Protein AF-A0A117SM78-F1 (afdb_monomer)

Radius of gyration: 16.14 Å; Cα contacts (8 Å, |Δi|>4): 214; chains: 1; bounding box: 39×32×44 Å

Secondary structure (DSSP, 8-state):
---HHHHHHHHHHH--HHHHHHHHHHHT----HHHHHHHHHHHHHHHHHTT--TTT----SHHHHHHHHHTT-BSBGGGHHHHH---HHHHHHHHHHHHHHHGGGPEEETTEEEEEEEETTEEEEEEEE-TTTTTS--SSGGGSHHHHHHHHHHHHHHH--

Foldseek 3Di:
DDFLLVLLVCCVVPVDLVSLVVSCVQQVFDDDSQLSVLLVVLLVLLCVVVVHDSNRDGDRYLLVSLVSNLVQFFQELQSSCVRRVRDLVSSLSNQRSSCRSCVVVWDDDPQKTWDWDDDPLGITTSHIDHPCPVVVPDSHPCVDPVNVVVVVVVSVVVVVD

Sequence (161 aa):
MATAKAALALYYASGDVYALRSLKKMWDIEVRDEALLAYLVVLGSALKKLGLDVTAAYICKPTSAAMYINEFIRGSYKSLHHVLGVPEEVLKESYETHVKILEGFMARYNRISVLLRMRGRAVDILAVRCPNYGVCGHPFPEECPEVKKLIEEVANASAES

Structure (mmCIF, N/CA/C/O backbone):
data_AF-A0A117SM78-F1
#
_entry.id   AF-A0A117SM78-F1
#
loop_
_atom_site.group_PDB
_atom_site.id
_atom_site.type_symbol
_atom_site.label_atom_id
_atom_site.label_alt_id
_atom_site.label_comp_id
_atom_site.label_asym_id
_atom_site.label_entity_id
_atom_site.label_seq_id
_atom_site.pdbx_PDB_ins_code
_atom_site.Cartn_x
_atom_site.Cartn_y
_atom_site.Cartn_z
_atom_site.occupancy
_atom_site.B_iso_or_equiv
_atom_site.auth_seq_id
_atom_site.auth_comp_id
_atom_site.auth_asym_id
_atom_site.auth_atom_id
_atom_site.pdbx_PDB_model_num
ATOM 1 N N . MET A 1 1 ? -3.721 -14.251 20.651 1.00 40.94 1 MET A N 1
ATOM 2 C CA . MET A 1 1 ? -3.383 -13.567 19.385 1.00 40.94 1 MET A CA 1
ATOM 3 C C . MET A 1 1 ? -4.368 -12.414 19.223 1.00 40.94 1 MET A C 1
ATOM 5 O O . MET A 1 1 ? -5.543 -12.679 19.016 1.00 40.94 1 MET A O 1
ATOM 9 N N . ALA A 1 2 ? -3.952 -11.164 19.448 1.00 46.81 2 ALA A N 1
ATOM 10 C CA . ALA A 1 2 ? -4.832 -10.015 19.229 1.00 46.81 2 ALA A CA 1
ATOM 11 C C . ALA A 1 2 ? -4.974 -9.820 17.712 1.00 46.81 2 ALA A C 1
ATOM 13 O O . ALA A 1 2 ? -3.982 -9.643 17.010 1.00 46.81 2 ALA A O 1
ATOM 14 N N . THR A 1 3 ? -6.181 -9.982 17.177 1.00 58.44 3 THR A N 1
ATOM 15 C CA . THR A 1 3 ? -6.422 -9.838 15.739 1.00 58.44 3 THR A CA 1
ATOM 16 C C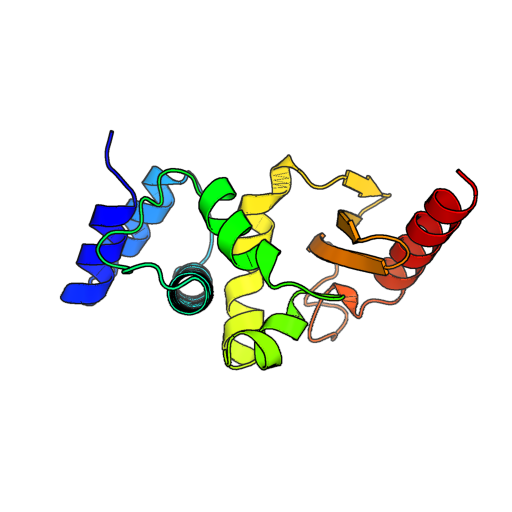 . THR A 1 3 ? -6.507 -8.356 15.398 1.00 58.44 3 THR A C 1
ATOM 18 O O . THR A 1 3 ? -7.314 -7.653 16.007 1.00 58.44 3 THR A O 1
ATOM 21 N N . ALA A 1 4 ? -5.766 -7.887 14.390 1.00 64.44 4 ALA A N 1
ATOM 22 C CA . ALA A 1 4 ? -5.885 -6.515 13.881 1.00 64.44 4 ALA A CA 1
ATOM 23 C C . ALA A 1 4 ? -7.331 -6.132 13.516 1.00 64.44 4 ALA A C 1
ATOM 25 O O . ALA A 1 4 ? -7.719 -4.980 13.672 1.00 64.44 4 ALA A O 1
ATOM 26 N N . LYS A 1 5 ? -8.164 -7.124 13.179 1.00 68.75 5 LYS A N 1
ATOM 27 C CA . LYS A 1 5 ? -9.623 -7.015 13.070 1.00 68.75 5 LYS A CA 1
ATOM 28 C C . LYS A 1 5 ? -10.292 -6.265 14.235 1.00 68.75 5 LYS A C 1
ATOM 30 O O . LYS A 1 5 ? -11.160 -5.442 13.987 1.00 68.75 5 LYS A O 1
ATOM 35 N N . ALA A 1 6 ? -9.889 -6.511 15.484 1.00 63.03 6 ALA A N 1
ATOM 36 C CA . ALA A 1 6 ? -10.493 -5.873 16.656 1.00 63.03 6 ALA A CA 1
ATOM 37 C C . ALA A 1 6 ? -10.118 -4.388 16.762 1.00 63.03 6 ALA A C 1
ATOM 39 O O . ALA A 1 6 ? -10.980 -3.561 17.035 1.00 63.03 6 ALA A O 1
ATOM 40 N N . ALA A 1 7 ? -8.858 -4.036 16.485 1.00 67.88 7 ALA A N 1
ATOM 41 C CA . ALA A 1 7 ? -8.439 -2.636 16.436 1.00 67.88 7 ALA A CA 1
ATOM 42 C C . ALA A 1 7 ? -9.087 -1.891 15.260 1.00 67.88 7 ALA A C 1
ATOM 44 O O . ALA A 1 7 ? -9.517 -0.756 15.418 1.00 67.88 7 ALA A O 1
ATOM 45 N N . LEU A 1 8 ? -9.228 -2.539 14.101 1.00 70.56 8 LEU A N 1
ATOM 46 C CA . LEU A 1 8 ? -9.928 -1.963 12.951 1.00 70.56 8 LEU A CA 1
ATOM 47 C C . LEU A 1 8 ? -11.416 -1.751 13.227 1.00 70.56 8 LEU A C 1
ATOM 49 O O . LEU A 1 8 ? -11.944 -0.687 12.919 1.00 70.56 8 LEU A O 1
ATOM 53 N N . ALA A 1 9 ? -12.078 -2.734 13.839 1.00 68.56 9 ALA A N 1
ATOM 54 C CA . ALA A 1 9 ? -13.477 -2.626 14.233 1.00 68.56 9 ALA A CA 1
ATOM 55 C C . ALA A 1 9 ? -13.686 -1.540 15.297 1.00 68.56 9 ALA A C 1
ATOM 57 O O . ALA A 1 9 ? -14.639 -0.775 15.191 1.00 68.56 9 ALA A O 1
ATOM 58 N N . LEU A 1 10 ? -12.783 -1.433 16.280 1.00 66.44 10 LEU A N 1
ATOM 59 C CA . LEU A 1 10 ? -12.817 -0.368 17.281 1.00 66.44 10 LEU A CA 1
ATOM 60 C C . LEU A 1 10 ? -12.656 1.001 16.619 1.00 66.44 10 LEU A C 1
ATOM 62 O O . LEU A 1 10 ? -13.512 1.854 16.806 1.00 66.44 10 LEU A O 1
ATOM 66 N N . TYR A 1 11 ? -11.631 1.186 15.782 1.00 76.25 11 TYR A N 1
ATOM 67 C CA . TYR A 1 11 ? -11.441 2.437 15.048 1.00 76.25 11 TYR A CA 1
ATOM 68 C C . TYR A 1 11 ? -12.676 2.801 14.212 1.00 76.25 11 TYR A C 1
ATOM 70 O O . TYR A 1 11 ? -13.140 3.935 14.256 1.00 76.25 11 TYR A O 1
ATOM 78 N N . TYR A 1 12 ? -13.243 1.832 13.490 1.00 70.25 12 TYR A N 1
ATOM 79 C CA . TYR A 1 12 ? -14.435 2.043 12.673 1.00 70.25 12 TYR A CA 1
ATOM 80 C C . TYR A 1 12 ? -15.663 2.443 13.504 1.00 70.25 12 TYR A C 1
ATOM 82 O O . TYR A 1 12 ? -16.416 3.324 13.098 1.00 70.25 12 TYR A O 1
ATOM 90 N N . ALA A 1 13 ? -15.870 1.808 14.660 1.00 69.75 13 ALA A N 1
ATOM 91 C CA . ALA A 1 13 ? -17.049 2.029 15.491 1.00 69.75 13 ALA A CA 1
ATOM 92 C C . ALA A 1 13 ? -16.961 3.294 16.361 1.00 69.75 13 ALA A C 1
ATOM 94 O O . ALA A 1 13 ? -17.983 3.933 16.598 1.00 69.75 13 ALA A O 1
ATOM 95 N N . SER A 1 14 ? -15.772 3.643 16.864 1.00 74.19 14 SER A N 1
ATOM 96 C CA . SER A 1 14 ? -15.594 4.723 17.845 1.00 74.19 14 SER A CA 1
ATOM 97 C C . SER A 1 14 ? -14.744 5.897 17.359 1.00 74.19 14 SER A C 1
ATOM 99 O O . SER A 1 14 ? -14.684 6.915 18.045 1.00 74.19 14 SER A O 1
ATOM 101 N N . GLY A 1 15 ? -14.063 5.777 16.215 1.00 72.81 15 GLY A N 1
ATOM 102 C CA . GLY A 1 15 ? -13.076 6.760 15.758 1.00 72.81 15 GLY A CA 1
ATOM 103 C C . GLY A 1 15 ? -11.836 6.850 16.655 1.00 72.81 15 GLY A C 1
ATOM 104 O O . GLY A 1 15 ? -11.071 7.807 16.552 1.00 72.81 15 GLY A O 1
ATOM 105 N N . ASP A 1 16 ? -11.634 5.886 17.559 1.00 78.50 16 ASP A N 1
ATOM 106 C CA . ASP A 1 16 ? -10.600 5.965 18.586 1.00 78.50 16 ASP A CA 1
ATOM 107 C C . ASP A 1 16 ? -9.190 5.789 17.999 1.00 78.50 16 ASP A C 1
ATOM 109 O O . ASP A 1 16 ? -8.785 4.705 17.573 1.00 78.50 16 ASP A O 1
ATOM 113 N N . VAL A 1 17 ? -8.402 6.863 18.035 1.00 76.12 17 VAL A N 1
ATOM 114 C CA . VAL A 1 17 ? -7.010 6.897 17.565 1.00 76.12 17 VAL A CA 1
ATOM 115 C C . VAL A 1 17 ? -6.107 5.929 18.349 1.00 76.12 17 VAL A C 1
ATOM 117 O O . VAL A 1 17 ? -5.126 5.421 17.800 1.00 76.12 17 VAL A O 1
ATOM 120 N N . TYR A 1 18 ? -6.435 5.570 19.598 1.00 80.38 18 TYR A N 1
ATOM 121 C CA . TYR A 1 18 ? -5.696 4.531 20.333 1.00 80.38 18 TYR A CA 1
ATOM 122 C C . TYR A 1 18 ? -5.778 3.158 19.655 1.00 80.38 18 TYR A C 1
ATOM 124 O O . TYR A 1 18 ? -4.860 2.336 19.795 1.00 80.38 18 TYR A O 1
ATOM 132 N N . ALA A 1 19 ? -6.824 2.913 18.864 1.00 82.00 19 ALA A N 1
ATOM 133 C CA . ALA A 1 19 ? -6.936 1.707 18.063 1.00 82.00 19 ALA A CA 1
ATOM 134 C C . ALA A 1 19 ? -5.876 1.663 16.945 1.00 82.00 19 ALA A C 1
ATOM 136 O O . ALA A 1 19 ? -5.290 0.605 16.712 1.00 82.00 19 ALA A O 1
ATOM 137 N N . LEU A 1 20 ? -5.533 2.806 16.330 1.00 85.94 20 LEU A N 1
ATOM 138 C CA . LEU A 1 20 ? -4.443 2.896 15.345 1.00 85.94 20 LEU A CA 1
ATOM 139 C C . LEU A 1 20 ? -3.088 2.572 15.982 1.00 85.94 20 LEU A C 1
ATOM 141 O O . LEU A 1 20 ? -2.313 1.794 15.428 1.00 85.94 20 LEU A O 1
ATOM 145 N N . ARG A 1 21 ? -2.821 3.084 17.188 1.00 87.12 21 ARG A N 1
ATOM 146 C CA . ARG A 1 21 ? -1.586 2.769 17.934 1.00 87.12 21 ARG A CA 1
ATOM 147 C C . ARG A 1 21 ? -1.481 1.284 18.272 1.00 87.12 21 ARG A C 1
ATOM 149 O O . ARG A 1 21 ? -0.421 0.678 18.121 1.00 87.12 21 ARG A O 1
ATOM 156 N N . SER A 1 22 ? -2.592 0.686 18.695 1.00 86.12 22 SER A N 1
ATOM 157 C CA . SER A 1 22 ? -2.666 -0.753 18.965 1.00 86.12 22 SER A CA 1
ATOM 158 C C . SER A 1 22 ? -2.410 -1.569 17.700 1.00 86.12 22 SER A C 1
ATOM 160 O O . SER A 1 22 ? -1.690 -2.565 17.743 1.00 86.12 22 SER A O 1
ATOM 162 N N . LEU A 1 23 ? -2.949 -1.125 16.562 1.00 87.06 23 LEU A N 1
ATOM 163 C CA . LEU A 1 23 ? -2.717 -1.752 15.267 1.00 87.06 23 LEU A CA 1
ATOM 164 C C . LEU A 1 23 ? -1.244 -1.692 14.848 1.00 87.06 23 LEU A C 1
ATOM 166 O O . LEU A 1 23 ? -0.694 -2.728 14.482 1.00 87.06 23 LEU A O 1
ATOM 170 N N . LYS A 1 24 ? -0.589 -0.531 14.984 1.00 90.12 24 LYS A N 1
ATOM 171 C CA . LYS A 1 24 ? 0.857 -0.375 14.735 1.00 90.12 24 LYS A CA 1
ATOM 172 C C . LYS A 1 24 ? 1.682 -1.355 15.552 1.00 90.12 24 LYS A C 1
ATOM 174 O O . LYS A 1 24 ? 2.523 -2.048 14.995 1.00 90.12 24 LYS A O 1
ATOM 179 N N . LYS A 1 25 ? 1.383 -1.476 16.849 1.00 89.19 25 LYS A N 1
ATOM 180 C CA . LYS A 1 25 ? 2.057 -2.425 17.745 1.00 89.19 25 LYS A CA 1
ATOM 181 C C . LYS A 1 25 ? 1.816 -3.884 17.347 1.00 89.19 25 LYS A C 1
ATOM 183 O O . LYS A 1 25 ? 2.729 -4.693 17.433 1.00 89.19 25 LYS A O 1
ATOM 188 N N . MET A 1 26 ? 0.599 -4.240 16.929 1.00 86.62 26 MET A N 1
ATOM 189 C CA . MET A 1 26 ? 0.280 -5.608 16.494 1.00 86.62 26 MET A CA 1
ATOM 190 C C . MET A 1 26 ? 0.934 -5.978 15.161 1.00 86.62 26 MET A C 1
ATOM 192 O O . MET A 1 26 ? 1.279 -7.139 14.956 1.00 86.62 26 MET A O 1
ATOM 196 N N . TRP A 1 27 ? 1.051 -5.018 14.246 1.00 89.75 27 TRP A N 1
ATOM 197 C CA . TRP A 1 27 ? 1.689 -5.209 12.943 1.00 89.75 27 TRP A CA 1
ATOM 198 C C . TRP A 1 27 ? 3.191 -4.937 12.947 1.00 89.75 27 TRP A C 1
ATOM 200 O O . TRP A 1 27 ? 3.827 -5.232 11.941 1.00 89.75 27 TRP A O 1
ATOM 210 N N . ASP A 1 28 ? 3.731 -4.427 14.054 1.00 90.88 28 ASP A N 1
ATOM 211 C CA . ASP A 1 28 ? 5.132 -4.031 14.206 1.00 90.88 28 ASP A CA 1
ATOM 212 C C . ASP A 1 28 ? 5.586 -3.056 13.104 1.00 90.88 28 ASP A C 1
ATOM 214 O O . ASP A 1 28 ? 6.575 -3.263 12.403 1.00 90.88 28 ASP A O 1
ATOM 218 N N . ILE A 1 29 ? 4.792 -1.998 12.895 1.00 91.25 29 ILE A N 1
ATOM 219 C CA . ILE A 1 29 ? 5.066 -0.964 11.890 1.00 91.25 29 ILE A CA 1
ATOM 220 C C . ILE A 1 29 ? 5.178 0.425 12.519 1.00 91.25 29 ILE A C 1
ATOM 222 O O . ILE A 1 29 ? 4.331 0.851 13.306 1.00 91.25 29 ILE A O 1
ATOM 226 N N . GLU A 1 30 ? 6.201 1.166 12.100 1.00 93.50 30 GLU A N 1
ATOM 227 C CA . GLU A 1 30 ? 6.416 2.567 12.462 1.00 93.50 30 GLU A CA 1
ATOM 228 C C . GLU A 1 30 ? 6.125 3.460 11.252 1.00 93.50 30 GLU A C 1
ATOM 230 O O . GLU A 1 30 ? 6.907 3.518 10.306 1.00 93.50 30 GLU A O 1
ATOM 235 N N . VAL A 1 31 ? 4.964 4.116 11.278 1.00 93.62 31 VAL A N 1
ATOM 236 C CA . VAL A 1 31 ? 4.462 5.051 10.253 1.00 93.62 31 VAL A CA 1
ATOM 237 C C . VAL A 1 31 ? 3.650 6.152 10.931 1.00 93.62 31 VAL A C 1
ATOM 239 O O . VAL A 1 31 ? 3.296 6.013 12.107 1.00 93.62 31 VAL A O 1
ATOM 242 N N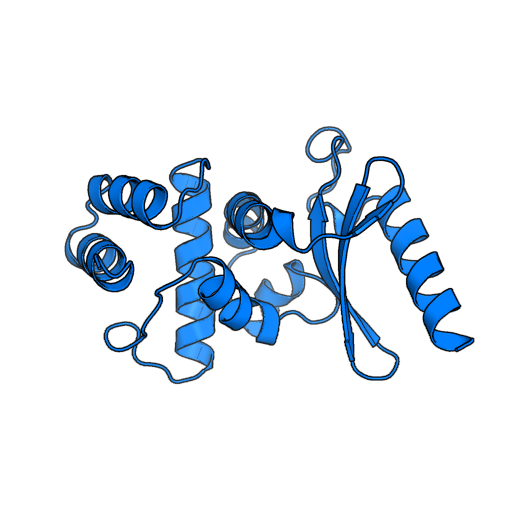 . ARG A 1 32 ? 3.310 7.232 10.222 1.00 93.94 32 ARG A N 1
ATOM 243 C CA . ARG A 1 32 ? 2.404 8.284 10.738 1.00 93.94 32 ARG A CA 1
ATOM 244 C C . ARG A 1 32 ? 0.961 7.779 10.906 1.00 93.94 32 ARG A C 1
ATOM 246 O O . ARG A 1 32 ? 0.573 6.775 10.311 1.00 93.94 32 ARG A O 1
ATOM 253 N N . ASP A 1 33 ? 0.179 8.382 11.807 1.00 91.00 33 ASP A N 1
ATOM 254 C CA . ASP A 1 33 ? -1.220 7.961 12.052 1.00 91.00 33 ASP A CA 1
ATOM 255 C C . ASP A 1 33 ? -2.086 8.210 10.806 1.00 91.00 33 ASP A C 1
ATOM 257 O O . ASP A 1 33 ? -2.870 7.345 10.420 1.00 91.00 33 ASP A O 1
ATOM 261 N N . GLU A 1 34 ? -1.864 9.333 10.126 1.00 92.19 34 GLU A N 1
ATOM 262 C CA . GLU A 1 34 ? -2.541 9.732 8.890 1.00 92.19 34 GLU A CA 1
ATOM 263 C C . GLU A 1 34 ? -2.247 8.752 7.747 1.00 92.19 34 GLU A C 1
ATOM 265 O O . GLU A 1 34 ? -3.168 8.288 7.073 1.00 92.19 34 GLU A O 1
ATOM 270 N N . ALA A 1 35 ? -0.980 8.358 7.589 1.00 93.88 35 ALA A N 1
ATOM 271 C CA . ALA A 1 35 ? -0.556 7.379 6.593 1.00 93.88 35 ALA A CA 1
ATOM 272 C C . ALA A 1 35 ? -1.182 5.999 6.834 1.00 93.88 35 ALA A C 1
ATOM 274 O O . ALA A 1 35 ? -1.584 5.313 5.887 1.00 93.88 35 ALA A O 1
ATOM 275 N N . LEU A 1 36 ? -1.267 5.566 8.097 1.00 93.31 36 LEU A N 1
ATOM 276 C CA . LEU A 1 36 ? -1.929 4.309 8.442 1.00 93.31 36 LEU A CA 1
ATOM 277 C C . LEU A 1 36 ? -3.429 4.403 8.170 1.00 93.31 36 LEU A C 1
ATOM 279 O O . LEU A 1 36 ? -3.992 3.501 7.558 1.00 93.31 36 LEU A O 1
ATOM 283 N N . LEU A 1 37 ? -4.072 5.497 8.572 1.00 91.44 37 LEU A N 1
ATOM 284 C CA . LEU A 1 37 ? -5.490 5.714 8.325 1.00 91.44 37 LEU A CA 1
ATOM 285 C C . LEU A 1 37 ? -5.817 5.683 6.827 1.00 91.44 37 LEU A C 1
ATOM 287 O O . LEU A 1 37 ? -6.709 4.948 6.404 1.00 91.44 37 LEU A O 1
ATOM 291 N N . ALA A 1 38 ? -5.063 6.420 6.012 1.00 93.88 38 ALA A N 1
ATOM 292 C CA . ALA A 1 38 ? -5.230 6.428 4.565 1.00 93.88 38 ALA A CA 1
ATOM 293 C C . ALA A 1 38 ? -5.067 5.020 3.968 1.00 93.88 38 ALA A C 1
ATOM 295 O O . ALA A 1 38 ? -5.873 4.593 3.142 1.00 93.88 38 ALA A O 1
ATOM 296 N N . TYR A 1 39 ? -4.084 4.250 4.441 1.00 94.88 39 TYR A N 1
ATOM 297 C CA . TYR A 1 39 ? -3.912 2.850 4.049 1.00 94.88 39 TYR A CA 1
ATOM 298 C C . TYR A 1 39 ? -5.113 1.972 4.404 1.00 94.88 39 TYR A C 1
ATOM 300 O O . TYR A 1 39 ? -5.540 1.153 3.590 1.00 94.88 39 TYR A O 1
ATOM 308 N N . LEU A 1 40 ? -5.716 2.166 5.577 1.00 91.19 40 LEU A N 1
ATOM 309 C CA . LEU A 1 40 ? -6.918 1.432 5.970 1.00 91.19 40 LEU A CA 1
ATOM 310 C C . LEU A 1 40 ? -8.133 1.774 5.102 1.00 91.19 40 LEU A C 1
ATOM 312 O O . LEU A 1 40 ? -8.936 0.885 4.821 1.00 91.19 40 LEU A O 1
ATOM 316 N N . VAL A 1 41 ? -8.247 3.014 4.617 1.00 90.56 41 VAL A N 1
ATOM 317 C CA . VAL A 1 41 ? -9.278 3.405 3.639 1.00 90.56 41 VAL A CA 1
ATOM 318 C C . VAL A 1 41 ? -9.084 2.664 2.312 1.00 90.56 41 VAL A C 1
ATOM 320 O O . VAL A 1 41 ? -10.049 2.130 1.752 1.00 90.56 41 VAL A O 1
ATOM 323 N N . VAL A 1 42 ? -7.843 2.568 1.824 1.00 94.19 42 VAL A N 1
ATOM 324 C CA . VAL A 1 42 ? -7.515 1.803 0.606 1.00 94.19 42 VAL A CA 1
ATOM 325 C C . VAL A 1 42 ? -7.827 0.320 0.798 1.00 94.19 42 VAL A C 1
ATOM 327 O O . VAL A 1 42 ? -8.504 -0.283 -0.036 1.00 94.19 42 VAL A O 1
ATOM 330 N N . LEU A 1 43 ? -7.402 -0.257 1.925 1.00 92.12 43 LEU A N 1
ATOM 331 C CA . LEU A 1 43 ? -7.668 -1.649 2.279 1.00 92.12 43 LEU A CA 1
ATOM 332 C C . LEU A 1 43 ? -9.170 -1.939 2.355 1.00 92.12 43 LEU A C 1
ATOM 334 O O . LEU A 1 43 ? -9.636 -2.910 1.766 1.00 92.12 43 LEU A O 1
ATOM 338 N N . GLY A 1 44 ? -9.941 -1.087 3.033 1.00 87.44 44 GLY A N 1
ATOM 339 C CA . GLY A 1 44 ? -11.395 -1.216 3.120 1.00 87.44 44 GLY A CA 1
ATOM 340 C C . GLY A 1 44 ? -12.068 -1.161 1.747 1.00 87.44 44 GLY A C 1
ATOM 341 O O . GLY A 1 44 ? -12.963 -1.957 1.464 1.00 87.44 44 GLY A O 1
ATOM 342 N N . SER A 1 45 ? -11.588 -0.285 0.861 1.00 90.25 45 SER A N 1
ATOM 343 C CA . SER A 1 45 ? -12.082 -0.181 -0.519 1.00 90.25 45 SER A CA 1
ATOM 344 C C . SER A 1 45 ? -11.777 -1.443 -1.332 1.00 90.25 45 SER A C 1
ATOM 346 O O . SER A 1 45 ? -12.650 -1.942 -2.044 1.00 90.25 45 SER A O 1
ATOM 348 N N . ALA A 1 46 ? -10.577 -2.010 -1.177 1.00 92.12 46 ALA A N 1
ATOM 349 C CA . ALA A 1 46 ? -10.191 -3.272 -1.802 1.00 92.12 46 ALA A CA 1
ATOM 350 C C . ALA A 1 46 ? -11.039 -4.452 -1.293 1.00 92.12 46 ALA A C 1
ATOM 352 O O . ALA A 1 46 ? -11.579 -5.216 -2.091 1.00 92.12 46 ALA A O 1
ATOM 353 N N . LEU A 1 47 ? -11.232 -4.570 0.026 1.00 88.19 47 LEU A N 1
ATOM 354 C CA . LEU A 1 47 ? -12.075 -5.609 0.630 1.00 88.19 47 LEU A CA 1
ATOM 355 C C . LEU A 1 47 ? -13.527 -5.520 0.149 1.00 88.19 47 LEU A C 1
ATOM 357 O O . LEU A 1 47 ? -14.105 -6.529 -0.254 1.00 88.19 47 LEU A O 1
ATOM 361 N N . LYS A 1 48 ? -14.092 -4.306 0.115 1.00 87.31 48 LYS A N 1
ATOM 362 C CA . LYS A 1 48 ? -15.434 -4.060 -0.426 1.00 87.31 48 LYS A CA 1
ATOM 363 C C . LYS A 1 48 ? -15.529 -4.492 -1.889 1.00 87.31 48 LYS A C 1
ATOM 365 O O . LYS A 1 48 ? -16.512 -5.117 -2.278 1.00 87.31 48 LYS A O 1
ATOM 370 N N . LYS A 1 49 ? -14.511 -4.187 -2.702 1.00 90.94 49 LYS A N 1
ATOM 371 C CA . LYS A 1 49 ? -14.457 -4.579 -4.119 1.00 90.94 49 LYS A CA 1
ATOM 372 C C . LYS A 1 49 ? -14.406 -6.101 -4.306 1.00 90.94 49 LYS A C 1
ATOM 374 O O . LYS A 1 49 ? -14.965 -6.595 -5.279 1.00 90.94 49 LYS A O 1
ATOM 379 N N . LEU A 1 50 ? -13.797 -6.831 -3.369 1.00 89.56 50 LEU A N 1
ATOM 380 C CA . LEU A 1 50 ? -13.780 -8.301 -3.329 1.00 89.56 50 LEU A CA 1
ATOM 381 C C . LEU A 1 50 ? -15.094 -8.922 -2.822 1.00 89.56 50 LEU A C 1
ATOM 383 O O . LEU A 1 50 ? -15.206 -10.144 -2.783 1.00 89.56 50 LEU A O 1
ATOM 387 N N . GLY A 1 51 ? -16.079 -8.113 -2.418 1.00 86.94 51 GLY A N 1
ATOM 388 C CA . GLY A 1 51 ? -17.333 -8.601 -1.840 1.00 86.94 51 GLY A CA 1
ATOM 389 C C . GLY A 1 51 ? -17.187 -9.138 -0.413 1.00 86.94 51 GLY A C 1
ATOM 390 O O . GLY A 1 51 ? -18.061 -9.862 0.057 1.00 86.94 51 GLY A O 1
ATOM 391 N N . LEU A 1 52 ? -16.093 -8.804 0.279 1.00 81.50 52 LEU A N 1
ATOM 392 C CA . LEU A 1 52 ? -15.879 -9.206 1.665 1.00 81.50 52 LEU A CA 1
ATOM 393 C C . LEU A 1 52 ? -16.604 -8.248 2.609 1.00 81.50 52 LEU A C 1
ATOM 395 O O . LEU A 1 5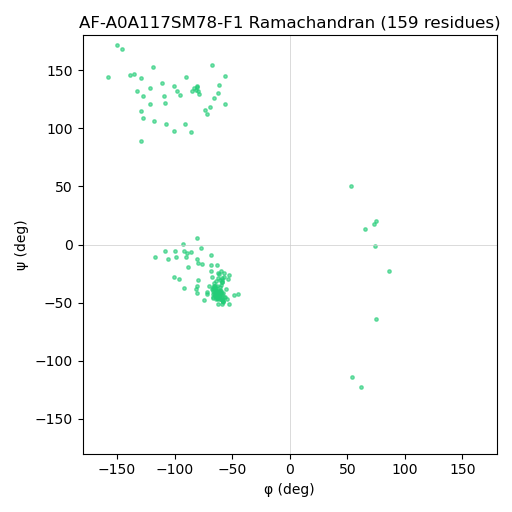2 ? -16.496 -7.027 2.489 1.00 81.50 52 LEU A O 1
ATOM 399 N N . ASP A 1 53 ? -17.291 -8.810 3.600 1.00 72.81 53 ASP A N 1
ATOM 400 C CA . ASP A 1 53 ? -17.772 -8.035 4.737 1.00 72.81 53 ASP A CA 1
ATOM 401 C C . ASP A 1 53 ? -16.564 -7.594 5.578 1.00 72.81 53 ASP A C 1
ATOM 403 O O . ASP A 1 53 ? -15.811 -8.418 6.101 1.00 72.81 53 ASP A O 1
ATOM 407 N N . VAL A 1 54 ? -16.365 -6.281 5.702 1.00 63.72 54 VAL A N 1
ATOM 408 C CA . VAL A 1 54 ? -15.254 -5.675 6.455 1.00 63.72 54 VAL A CA 1
ATOM 409 C C . VAL A 1 54 ? -15.300 -6.076 7.933 1.00 63.72 54 VAL A C 1
ATOM 411 O O . VAL A 1 54 ? -14.255 -6.246 8.560 1.00 63.72 54 VAL A O 1
ATOM 414 N N . THR A 1 55 ? -16.495 -6.317 8.478 1.00 64.44 55 THR A N 1
ATOM 415 C CA . THR A 1 55 ? -16.678 -6.817 9.847 1.00 64.44 55 THR A CA 1
ATOM 416 C C . THR A 1 55 ? -16.374 -8.312 9.968 1.00 64.44 55 THR A C 1
ATOM 418 O O . THR A 1 55 ? -16.100 -8.805 11.064 1.00 64.44 55 THR A O 1
ATOM 421 N N . ALA A 1 56 ? -16.336 -9.046 8.852 1.00 61.75 56 ALA A N 1
ATOM 422 C CA . ALA A 1 56 ? -15.961 -10.455 8.790 1.00 61.75 56 ALA A CA 1
ATOM 423 C C . ALA A 1 56 ? -14.479 -10.664 8.426 1.00 61.75 56 ALA A C 1
ATOM 425 O O . ALA A 1 56 ? -13.877 -11.628 8.908 1.00 61.75 56 ALA A O 1
ATOM 426 N N . ALA A 1 57 ? -13.875 -9.748 7.661 1.00 59.59 57 ALA A N 1
ATOM 427 C CA . ALA A 1 57 ? -12.535 -9.872 7.096 1.00 59.59 57 ALA A CA 1
ATOM 428 C C . ALA A 1 57 ? -11.455 -10.130 8.164 1.00 59.59 57 ALA A C 1
ATOM 430 O O . ALA A 1 57 ? -11.238 -9.346 9.092 1.00 59.59 57 ALA A O 1
ATOM 431 N N . TYR A 1 58 ? -10.748 -11.255 8.025 1.00 61.53 58 TYR A N 1
ATOM 432 C CA . TYR A 1 58 ? -9.617 -11.609 8.879 1.00 61.53 58 TYR A CA 1
ATOM 433 C C . TYR A 1 58 ? -8.337 -10.981 8.327 1.00 61.53 58 TYR A C 1
ATOM 435 O O . TYR A 1 58 ? -7.685 -11.527 7.438 1.00 61.53 58 TYR A O 1
ATOM 443 N N . ILE A 1 59 ? -7.955 -9.831 8.878 1.00 68.19 59 ILE A N 1
ATOM 444 C CA . ILE A 1 59 ? -6.645 -9.236 8.617 1.00 68.19 59 ILE A CA 1
ATOM 445 C C . ILE A 1 59 ? -5.760 -9.565 9.815 1.00 68.19 59 ILE A C 1
ATOM 447 O O . ILE A 1 59 ? -5.866 -8.942 10.868 1.00 68.19 59 ILE A O 1
ATOM 451 N N . CYS A 1 60 ? -4.945 -10.611 9.696 1.00 68.94 60 CYS A N 1
ATOM 452 C CA . CYS A 1 60 ? -4.072 -11.071 10.781 1.00 68.94 60 CYS A CA 1
ATOM 453 C C . CYS A 1 60 ? -2.620 -10.608 10.622 1.00 68.94 60 CYS A C 1
ATOM 455 O O . CYS A 1 60 ? -1.939 -10.425 11.626 1.00 68.94 60 CYS A O 1
ATOM 457 N N . LYS A 1 61 ? -2.159 -10.390 9.385 1.00 83.69 61 LYS A N 1
ATOM 458 C CA . LYS A 1 61 ? -0.797 -9.953 9.066 1.00 83.69 61 LYS A CA 1
ATOM 459 C C . LYS A 1 61 ? -0.829 -8.741 8.132 1.00 83.69 61 LYS A C 1
ATOM 461 O O . LYS A 1 61 ? -1.668 -8.721 7.227 1.00 83.69 61 LYS A O 1
ATOM 466 N N . PRO A 1 62 ? 0.093 -7.779 8.297 1.00 89.12 62 PRO A N 1
ATOM 467 C CA . PRO A 1 62 ? 0.148 -6.594 7.444 1.00 89.12 62 PRO A CA 1
ATOM 468 C C . PRO A 1 62 ? 0.383 -6.970 5.974 1.00 89.12 62 PRO A C 1
ATOM 470 O O . PRO A 1 62 ? -0.269 -6.450 5.077 1.00 89.12 62 PRO A O 1
ATOM 473 N N . THR A 1 63 ? 1.231 -7.963 5.712 1.00 89.50 63 THR A N 1
ATOM 474 C CA . THR A 1 63 ? 1.523 -8.438 4.351 1.00 89.50 63 THR A CA 1
ATOM 475 C C . THR A 1 63 ? 0.301 -9.041 3.664 1.00 89.50 63 THR A C 1
ATOM 477 O O . THR A 1 63 ? 0.044 -8.754 2.498 1.00 89.50 63 THR A O 1
ATOM 480 N N . SER A 1 64 ? -0.504 -9.821 4.392 1.00 86.25 64 SER A N 1
ATOM 481 C CA . SER A 1 64 ? -1.788 -10.327 3.896 1.00 86.25 64 SER A CA 1
ATOM 482 C C . SER A 1 64 ? -2.768 -9.190 3.604 1.00 86.25 64 SER A C 1
ATOM 484 O O . SER A 1 64 ? -3.498 -9.267 2.622 1.00 86.25 64 SER A O 1
ATOM 486 N N . ALA A 1 65 ? -2.752 -8.118 4.406 1.00 88.69 65 ALA A N 1
ATOM 487 C CA . ALA A 1 65 ? -3.533 -6.913 4.135 1.00 88.69 65 ALA A CA 1
ATOM 488 C C . ALA A 1 65 ? -3.131 -6.278 2.793 1.00 88.69 65 ALA A C 1
ATOM 490 O O . ALA A 1 65 ? -3.984 -6.012 1.947 1.00 88.69 65 ALA A O 1
ATOM 491 N N . ALA A 1 66 ? -1.824 -6.130 2.554 1.00 93.06 66 ALA A N 1
ATOM 492 C CA . ALA A 1 66 ? -1.304 -5.574 1.308 1.00 93.06 66 ALA A CA 1
ATOM 493 C C . ALA A 1 66 ? -1.664 -6.419 0.077 1.00 93.06 66 ALA A C 1
ATOM 495 O O . ALA A 1 66 ? -1.834 -5.861 -1.004 1.00 93.06 66 ALA A O 1
ATOM 496 N N . MET A 1 67 ? -1.837 -7.741 0.214 1.00 90.69 67 MET A N 1
ATOM 497 C CA . MET A 1 67 ? -2.243 -8.594 -0.912 1.00 90.69 67 MET A CA 1
ATOM 498 C C . MET A 1 67 ? -3.642 -8.261 -1.440 1.00 90.69 67 MET A C 1
ATOM 500 O O . MET A 1 67 ? -3.827 -8.242 -2.656 1.00 90.69 67 MET A O 1
ATOM 504 N N . TYR A 1 68 ? -4.597 -7.920 -0.564 1.00 91.31 68 TYR A N 1
ATOM 505 C CA . TYR A 1 68 ? -5.932 -7.488 -0.999 1.00 91.31 68 TYR A CA 1
ATOM 506 C C . TYR A 1 68 ? -5.870 -6.229 -1.870 1.00 91.31 68 TYR A C 1
ATOM 508 O O . TYR A 1 68 ? -6.623 -6.110 -2.831 1.00 91.31 68 TYR A O 1
ATOM 516 N N . ILE A 1 69 ? -4.952 -5.309 -1.564 1.00 95.12 69 ILE A N 1
ATOM 517 C CA . ILE A 1 69 ? -4.726 -4.090 -2.350 1.00 95.12 69 ILE A CA 1
ATOM 518 C C . ILE A 1 69 ? -3.984 -4.421 -3.651 1.00 95.12 69 ILE A C 1
ATOM 520 O O . ILE A 1 69 ? -4.406 -4.012 -4.734 1.00 95.12 69 ILE A O 1
ATOM 524 N N . ASN A 1 70 ? -2.901 -5.201 -3.562 1.00 95.00 70 ASN A N 1
ATOM 525 C CA . ASN A 1 70 ? -2.056 -5.561 -4.702 1.00 95.00 70 ASN A CA 1
ATOM 526 C C . ASN A 1 70 ? -2.834 -6.284 -5.803 1.00 95.00 70 ASN A C 1
ATOM 528 O O . ASN A 1 70 ? -2.499 -6.138 -6.981 1.00 95.00 70 ASN A O 1
ATOM 532 N N . GLU A 1 71 ? -3.884 -7.031 -5.460 1.00 93.94 71 GLU A N 1
ATOM 533 C CA . GLU A 1 71 ? -4.776 -7.670 -6.432 1.00 93.94 71 GLU A CA 1
ATOM 534 C C . GLU A 1 71 ? -5.350 -6.679 -7.454 1.00 93.94 71 GLU A C 1
ATOM 536 O O . GLU A 1 71 ? -5.541 -7.037 -8.614 1.00 93.94 71 GLU A O 1
ATOM 541 N N . PHE A 1 72 ? -5.531 -5.411 -7.079 1.00 95.81 72 PHE A N 1
ATOM 542 C CA . PHE A 1 72 ? -6.127 -4.378 -7.927 1.00 95.81 72 PHE A CA 1
ATOM 543 C C . PHE A 1 72 ? -5.120 -3.467 -8.632 1.00 95.81 72 PHE A C 1
ATOM 545 O O . PHE A 1 72 ? -5.501 -2.751 -9.555 1.00 95.81 72 PHE A O 1
ATOM 552 N N . ILE A 1 73 ? -3.839 -3.524 -8.264 1.00 95.44 73 ILE A N 1
ATOM 553 C CA . ILE A 1 73 ? -2.795 -2.713 -8.903 1.00 95.44 73 ILE A CA 1
ATOM 554 C C . ILE A 1 73 ? -2.614 -3.154 -10.362 1.00 95.44 73 ILE A C 1
ATOM 556 O O . ILE A 1 73 ? -2.412 -4.339 -10.643 1.00 95.44 73 ILE A O 1
ATOM 560 N N . ARG A 1 74 ? -2.702 -2.207 -11.299 1.00 92.94 74 ARG A N 1
ATOM 561 C CA . ARG A 1 74 ? -2.449 -2.392 -12.735 1.00 92.94 74 ARG A CA 1
ATOM 562 C C . ARG A 1 74 ? -1.475 -1.311 -13.203 1.00 92.94 74 ARG A C 1
ATOM 564 O O . ARG A 1 74 ? -1.802 -0.131 -13.149 1.00 92.94 74 ARG A O 1
ATOM 571 N N . GLY A 1 75 ? -0.274 -1.693 -13.624 1.00 91.06 75 GLY A N 1
ATOM 572 C CA . GLY A 1 75 ? 0.804 -0.755 -13.950 1.00 91.06 75 GLY A CA 1
ATOM 573 C C . GLY A 1 75 ? 1.459 -0.141 -12.709 1.00 91.06 75 GLY A C 1
ATOM 574 O O . GLY A 1 75 ? 2.624 -0.416 -12.455 1.00 91.06 75 GLY A O 1
ATOM 575 N N . SER A 1 76 ? 0.734 0.640 -11.901 1.00 92.31 76 SER A N 1
ATOM 576 C CA . SER A 1 76 ? 1.279 1.246 -10.672 1.00 92.31 76 SER A CA 1
ATOM 577 C C . SER A 1 76 ? 0.233 1.456 -9.574 1.00 92.31 76 SER A C 1
ATOM 579 O O . SER A 1 76 ? -0.968 1.284 -9.805 1.00 92.31 76 SER A O 1
ATOM 581 N N . TYR A 1 77 ? 0.669 1.841 -8.371 1.00 94.06 77 TYR A N 1
ATOM 582 C CA . TYR A 1 77 ? -0.213 2.063 -7.219 1.00 94.06 77 TYR A CA 1
ATOM 583 C C . TYR A 1 77 ? -1.280 3.137 -7.483 1.00 94.06 77 TYR A C 1
ATOM 585 O O . TYR A 1 77 ? -2.421 3.006 -7.042 1.00 94.06 77 TYR A O 1
ATOM 593 N N . LYS A 1 78 ? -0.958 4.150 -8.298 1.00 93.00 78 LYS A N 1
ATOM 594 C CA . LYS A 1 78 ? -1.902 5.192 -8.732 1.00 93.00 78 LYS A CA 1
ATOM 595 C C . LYS A 1 78 ? -3.150 4.636 -9.435 1.00 93.00 78 LYS A C 1
ATOM 597 O O . LYS A 1 78 ? -4.222 5.229 -9.340 1.00 93.00 78 LYS A O 1
ATOM 602 N N . SER A 1 79 ? -3.056 3.470 -10.084 1.00 94.56 79 SER A N 1
ATOM 603 C CA . SER A 1 79 ? -4.204 2.826 -10.752 1.00 94.56 79 SER A CA 1
ATOM 604 C C . SER A 1 79 ? -5.386 2.548 -9.820 1.00 94.56 79 SER A C 1
ATOM 606 O O . SER A 1 79 ? -6.532 2.508 -10.273 1.00 94.56 79 SER A O 1
ATOM 608 N N . LEU A 1 80 ? -5.138 2.424 -8.511 1.00 95.50 80 LEU A N 1
ATOM 609 C CA . LEU A 1 80 ? -6.174 2.217 -7.503 1.00 95.50 80 LEU A CA 1
ATOM 610 C C . LEU A 1 80 ? -7.204 3.353 -7.472 1.00 95.50 80 LEU A C 1
ATOM 612 O O . LEU A 1 80 ? -8.341 3.109 -7.071 1.00 95.50 80 LEU A O 1
ATOM 616 N N . HIS A 1 81 ? -6.857 4.553 -7.951 1.00 95.31 81 HIS A N 1
ATOM 617 C CA . HIS A 1 81 ? -7.797 5.668 -8.043 1.00 95.31 81 HIS A CA 1
ATOM 618 C C . HIS A 1 81 ? -8.995 5.295 -8.918 1.00 95.31 81 HIS A C 1
ATOM 620 O O . HIS A 1 81 ? -10.145 5.371 -8.490 1.00 95.31 81 HIS A O 1
ATOM 626 N N . HIS A 1 82 ? -8.720 4.782 -10.115 1.00 94.69 82 HIS A N 1
ATOM 627 C CA . HIS A 1 82 ? -9.755 4.387 -11.064 1.00 94.69 82 HIS A CA 1
ATOM 628 C C . HIS A 1 82 ? -10.367 3.018 -10.738 1.00 94.69 82 HIS A C 1
ATOM 630 O O . HIS A 1 82 ? -11.542 2.790 -11.017 1.00 94.69 82 HIS A O 1
ATOM 636 N N . VAL A 1 83 ? -9.597 2.098 -10.143 1.00 95.06 83 VAL A N 1
ATOM 637 C CA . VAL A 1 83 ? -10.063 0.724 -9.871 1.00 95.06 83 VAL A CA 1
ATOM 638 C C . VAL A 1 83 ? -10.923 0.634 -8.605 1.00 95.06 83 VAL A C 1
ATOM 640 O O . VAL A 1 83 ? -11.937 -0.074 -8.597 1.00 95.06 83 VAL A O 1
ATOM 643 N N . LEU A 1 84 ? -10.527 1.339 -7.541 1.00 94.06 84 LEU A N 1
ATOM 644 C CA . LEU A 1 84 ? -11.190 1.320 -6.233 1.00 94.06 84 LEU A CA 1
ATOM 645 C C . LEU A 1 84 ? -12.008 2.586 -5.943 1.00 94.06 84 LEU A C 1
ATOM 647 O O . LEU A 1 84 ? -12.797 2.574 -5.001 1.00 94.06 84 LEU A O 1
ATOM 651 N N . GLY A 1 85 ? -11.853 3.656 -6.730 1.00 93.50 85 GLY A N 1
ATOM 652 C CA . GLY A 1 85 ? -12.546 4.929 -6.502 1.00 93.50 85 GLY A CA 1
ATOM 653 C C . GLY A 1 85 ? -11.979 5.738 -5.332 1.00 93.50 85 GLY A C 1
ATOM 654 O O . GLY A 1 85 ? -12.679 6.579 -4.775 1.00 93.50 85 GLY A O 1
ATOM 655 N N . VAL A 1 86 ? -10.737 5.467 -4.922 1.00 93.06 86 VAL A N 1
ATOM 656 C CA . VAL A 1 86 ? -10.082 6.172 -3.810 1.00 93.06 86 VAL A CA 1
ATOM 657 C C . VAL A 1 86 ? -9.442 7.470 -4.327 1.00 93.06 86 VAL A C 1
ATOM 659 O O . VAL A 1 86 ? -8.745 7.412 -5.340 1.00 93.06 86 VAL A O 1
ATOM 662 N N . PRO A 1 87 ? -9.630 8.635 -3.675 1.00 94.44 87 PRO A N 1
ATOM 663 C CA . PRO A 1 87 ? -8.989 9.887 -4.093 1.00 94.44 87 PRO A CA 1
ATOM 664 C C . PRO A 1 87 ? -7.459 9.785 -4.156 1.00 94.44 87 PRO A C 1
ATOM 666 O O . PRO A 1 87 ? -6.847 9.101 -3.331 1.00 94.44 87 PRO A O 1
ATOM 669 N N . GLU A 1 88 ? -6.827 10.477 -5.108 1.00 93.38 88 GLU A N 1
ATOM 670 C CA . GLU A 1 88 ? -5.369 10.415 -5.284 1.00 93.38 88 GLU A CA 1
ATOM 671 C C . GLU A 1 88 ? -4.604 10.874 -4.038 1.00 93.38 88 GLU A C 1
ATOM 673 O O . GLU A 1 88 ? -3.560 10.309 -3.722 1.00 93.38 88 GLU A O 1
ATOM 678 N N . GLU A 1 89 ? -5.114 11.862 -3.303 1.00 93.06 89 GLU A N 1
ATOM 679 C CA . GLU A 1 89 ? -4.498 12.359 -2.070 1.00 93.06 89 GLU A CA 1
ATOM 680 C C . GLU A 1 89 ? -4.440 11.265 -0.999 1.00 93.06 89 GLU A C 1
ATOM 682 O O . GLU A 1 89 ? -3.415 11.092 -0.341 1.00 93.06 89 GLU A O 1
ATOM 687 N N . VAL A 1 90 ? -5.506 10.468 -0.880 1.00 94.38 90 VAL A N 1
ATOM 688 C CA . VAL A 1 90 ? -5.552 9.319 0.036 1.00 94.38 90 VAL A CA 1
ATOM 689 C C . VAL A 1 90 ? -4.566 8.243 -0.414 1.00 94.38 90 VAL A C 1
ATOM 691 O O . VAL A 1 90 ? -3.887 7.647 0.419 1.00 94.38 90 VAL A O 1
ATOM 694 N N . LEU A 1 91 ? -4.423 8.011 -1.723 1.00 94.88 91 LEU A N 1
ATOM 695 C CA . LEU A 1 91 ? -3.427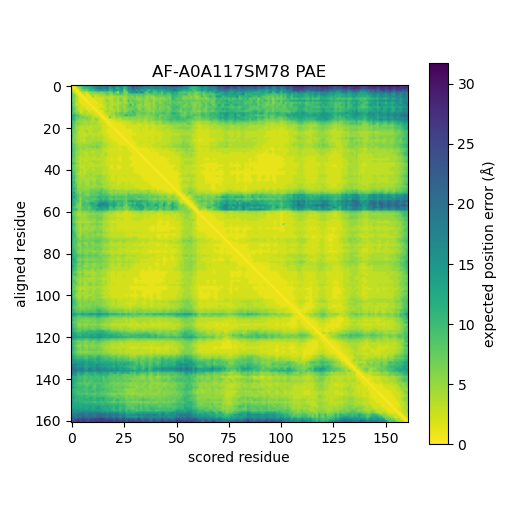 7.067 -2.235 1.00 94.88 91 LEU A CA 1
ATOM 696 C C . LEU A 1 91 ? -2.002 7.514 -1.910 1.00 94.88 91 LEU A C 1
ATOM 698 O O . LEU A 1 91 ? -1.224 6.697 -1.418 1.00 94.88 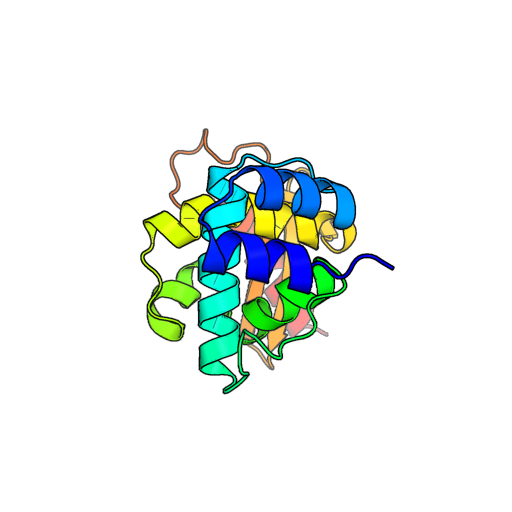91 LEU A O 1
ATOM 702 N N . LYS A 1 92 ? -1.676 8.792 -2.125 1.00 92.81 92 LYS A N 1
ATOM 703 C CA . LYS A 1 92 ? -0.362 9.360 -1.784 1.00 92.81 92 LYS A CA 1
ATOM 704 C C . LYS A 1 92 ? -0.060 9.197 -0.298 1.00 92.81 92 LYS A C 1
ATOM 706 O O . LYS A 1 92 ? 0.998 8.678 0.047 1.00 92.81 92 LYS A O 1
ATOM 711 N N . GLU A 1 93 ? -1.011 9.557 0.563 1.00 94.06 93 GLU A N 1
ATOM 712 C CA . GLU A 1 93 ? -0.867 9.443 2.017 1.00 94.06 93 GLU A CA 1
ATOM 713 C C . GLU A 1 93 ? -0.710 7.978 2.462 1.00 94.06 93 GLU A C 1
ATOM 715 O O . GLU A 1 93 ? 0.128 7.654 3.300 1.00 94.06 93 GLU A O 1
ATOM 720 N N . SER A 1 94 ? -1.455 7.056 1.843 1.00 95.38 94 SER A N 1
ATOM 721 C CA . SER A 1 94 ? -1.393 5.623 2.163 1.00 95.38 94 SER A CA 1
ATOM 722 C C . SER A 1 94 ? -0.085 4.938 1.764 1.00 95.38 94 SER A C 1
ATOM 724 O O . SER A 1 94 ? 0.246 3.873 2.296 1.00 95.38 94 SER A O 1
ATOM 726 N N . TYR A 1 95 ? 0.639 5.511 0.799 1.00 94.25 95 TYR A N 1
ATOM 727 C CA . TYR A 1 95 ? 1.738 4.831 0.124 1.00 94.25 95 TYR A CA 1
ATOM 728 C C . TYR A 1 95 ? 2.907 4.529 1.067 1.00 94.25 95 TYR A C 1
ATOM 730 O O . TYR A 1 95 ? 3.509 3.461 0.976 1.00 94.25 95 TYR A O 1
ATOM 738 N N . GLU A 1 96 ? 3.178 5.423 2.024 1.00 92.88 96 GLU A N 1
ATOM 739 C CA . GLU A 1 96 ? 4.176 5.228 3.086 1.00 92.88 96 GLU A CA 1
ATOM 740 C C . GLU A 1 96 ? 3.942 3.902 3.827 1.00 92.88 96 GLU A C 1
ATOM 742 O O . GLU A 1 96 ? 4.843 3.064 3.921 1.00 92.88 96 GLU A O 1
ATOM 747 N N . THR A 1 97 ? 2.708 3.674 4.283 1.00 95.31 97 THR A N 1
ATOM 748 C CA . THR A 1 97 ? 2.326 2.453 5.000 1.00 95.31 97 THR A CA 1
ATOM 749 C C . THR A 1 97 ? 2.392 1.227 4.101 1.00 95.31 97 THR A C 1
ATOM 751 O O . THR A 1 97 ? 2.916 0.193 4.515 1.00 95.31 97 THR A O 1
ATOM 754 N N . HIS A 1 98 ? 1.915 1.336 2.859 1.00 95.88 98 HIS A N 1
ATOM 755 C CA . HIS A 1 98 ? 1.962 0.234 1.895 1.00 95.88 98 HIS A CA 1
ATOM 756 C C . HIS A 1 98 ? 3.396 -0.239 1.630 1.00 95.88 98 HIS A C 1
ATOM 758 O O . HIS A 1 98 ? 3.688 -1.432 1.716 1.00 95.88 98 HIS A O 1
ATOM 764 N N . VAL A 1 99 ? 4.314 0.700 1.380 1.00 94.56 99 VAL A N 1
ATOM 765 C CA . VAL A 1 99 ? 5.738 0.407 1.174 1.00 94.56 99 VAL A CA 1
ATOM 766 C C . VAL A 1 99 ? 6.369 -0.165 2.436 1.00 94.56 99 VAL A C 1
ATOM 768 O O . VAL A 1 99 ? 7.104 -1.145 2.341 1.00 94.56 99 VAL A O 1
ATOM 771 N N . LYS A 1 100 ? 6.069 0.389 3.619 1.00 95.25 100 LYS A N 1
ATOM 772 C CA . LYS A 1 100 ? 6.623 -0.116 4.883 1.00 95.25 100 LYS A CA 1
ATOM 773 C C . LYS A 1 100 ? 6.252 -1.579 5.125 1.00 95.25 100 LYS A C 1
ATOM 775 O O . LYS A 1 100 ? 7.101 -2.372 5.518 1.00 95.25 100 LYS A O 1
ATOM 780 N N . ILE A 1 101 ? 5.005 -1.946 4.837 1.00 95.31 101 ILE A N 1
ATOM 781 C CA . ILE A 1 101 ? 4.506 -3.322 4.957 1.00 95.31 101 ILE A CA 1
ATOM 782 C C . ILE A 1 101 ? 5.208 -4.277 3.979 1.00 95.31 101 ILE A C 1
ATOM 784 O O . ILE A 1 101 ? 5.432 -5.444 4.305 1.00 95.31 101 ILE A O 1
ATOM 788 N N . LEU A 1 102 ? 5.539 -3.800 2.778 1.00 95.69 102 LEU A N 1
ATOM 789 C CA . LEU A 1 102 ? 6.139 -4.609 1.716 1.00 95.69 102 LEU A CA 1
ATOM 790 C C . LEU A 1 102 ? 7.673 -4.590 1.713 1.00 95.69 102 LEU A C 1
ATOM 792 O O . LEU A 1 102 ? 8.268 -5.351 0.955 1.00 95.69 102 LEU A O 1
ATOM 796 N N . GLU A 1 103 ? 8.308 -3.782 2.568 1.00 92.94 103 GLU A N 1
ATOM 797 C CA . GLU A 1 103 ? 9.754 -3.517 2.588 1.00 92.94 103 GLU A CA 1
ATOM 798 C C . GLU A 1 103 ? 10.602 -4.798 2.539 1.00 92.94 103 GLU A C 1
ATOM 800 O O . GLU A 1 10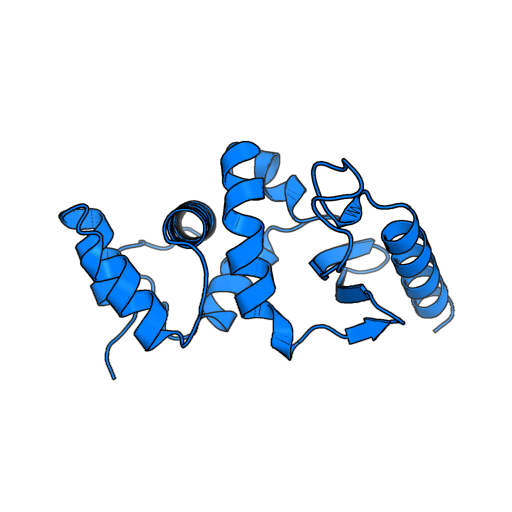3 ? 11.544 -4.884 1.755 1.00 92.94 103 GLU A O 1
ATOM 805 N N . GLY A 1 104 ? 10.224 -5.822 3.311 1.00 92.50 104 GLY A N 1
ATOM 806 C CA . GLY A 1 104 ? 10.946 -7.098 3.382 1.00 92.50 104 GLY A CA 1
ATOM 807 C C . GLY A 1 104 ? 10.890 -7.965 2.116 1.00 92.50 104 GLY A C 1
ATOM 808 O O . GLY A 1 104 ? 11.606 -8.958 2.038 1.00 92.50 104 GLY A O 1
ATOM 809 N N . PHE A 1 105 ? 10.061 -7.613 1.132 1.00 93.19 105 PHE A N 1
ATOM 810 C CA . PHE A 1 105 ? 9.906 -8.342 -0.135 1.00 93.19 105 PHE A CA 1
ATOM 811 C C . PHE A 1 105 ? 10.512 -7.594 -1.325 1.00 93.19 105 PHE A C 1
ATOM 813 O O . PHE A 1 105 ? 10.517 -8.112 -2.440 1.00 93.19 105 PHE A O 1
ATOM 820 N N . MET A 1 106 ? 10.983 -6.365 -1.118 1.00 93.31 106 MET A N 1
ATOM 821 C CA . MET A 1 106 ? 11.474 -5.521 -2.199 1.00 93.31 106 MET A CA 1
ATOM 822 C C . MET A 1 106 ? 12.896 -5.931 -2.589 1.00 93.31 106 MET A C 1
ATOM 824 O O . MET A 1 106 ? 13.780 -6.056 -1.742 1.00 93.31 106 MET A O 1
ATOM 828 N N . ALA A 1 107 ? 13.134 -6.092 -3.889 1.00 91.12 107 ALA A N 1
ATOM 829 C CA . ALA A 1 107 ? 14.467 -6.299 -4.431 1.00 91.12 107 ALA A CA 1
ATOM 830 C C .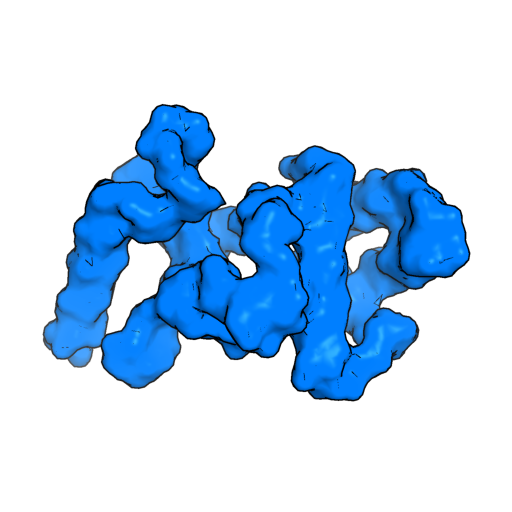 ALA A 1 107 ? 15.192 -4.953 -4.553 1.00 91.12 107 ALA A C 1
ATOM 832 O O . ALA A 1 107 ? 14.613 -3.951 -4.987 1.00 91.12 107 ALA A O 1
ATOM 833 N N . ARG A 1 108 ? 16.468 -4.924 -4.162 1.00 89.56 108 ARG A N 1
ATOM 834 C CA . ARG A 1 108 ? 17.284 -3.709 -4.176 1.00 89.56 108 ARG A CA 1
ATOM 835 C C . ARG A 1 108 ? 18.107 -3.616 -5.454 1.00 89.56 108 ARG A C 1
ATOM 837 O O . ARG A 1 108 ? 18.882 -4.514 -5.759 1.00 89.56 108 ARG A O 1
ATOM 844 N N . TYR A 1 109 ? 18.010 -2.469 -6.114 1.00 83.50 109 TYR A N 1
ATOM 845 C CA . TYR A 1 109 ? 18.816 -2.088 -7.267 1.00 83.50 109 TYR A CA 1
ATOM 846 C C . TYR A 1 109 ? 19.446 -0.723 -6.988 1.00 83.50 109 TYR A C 1
ATOM 848 O O . TYR A 1 109 ? 18.769 0.305 -6.912 1.00 83.50 109 TYR A O 1
ATOM 856 N N . ASN A 1 110 ? 20.762 -0.705 -6.772 1.00 84.12 110 ASN A N 1
ATOM 857 C CA . ASN A 1 110 ? 21.486 0.469 -6.283 1.00 84.12 110 ASN A CA 1
ATOM 858 C C . ASN A 1 110 ? 20.879 1.021 -4.973 1.00 84.12 110 ASN A C 1
ATOM 860 O O . ASN A 1 110 ? 20.938 0.391 -3.909 1.00 84.12 110 ASN A O 1
ATOM 864 N N . ARG A 1 111 ? 20.311 2.230 -5.032 1.00 86.62 111 ARG A N 1
ATOM 865 C CA . ARG A 1 111 ? 19.662 2.914 -3.906 1.00 86.62 111 ARG A CA 1
ATOM 866 C C . ARG A 1 111 ? 18.136 2.800 -3.933 1.00 86.62 111 ARG A C 1
ATOM 868 O O . ARG A 1 111 ? 17.501 3.223 -2.975 1.00 86.62 111 ARG A O 1
ATOM 875 N N . ILE A 1 112 ? 17.563 2.226 -4.987 1.00 90.06 112 ILE A N 1
ATOM 876 C CA . ILE A 1 112 ? 16.121 2.067 -5.167 1.00 90.06 112 ILE A CA 1
ATOM 877 C C . ILE A 1 112 ? 15.757 0.631 -4.791 1.00 90.06 112 ILE A C 1
ATOM 879 O O . ILE A 1 112 ? 16.461 -0.313 -5.140 1.00 90.06 112 ILE A O 1
ATOM 883 N N . SER A 1 113 ? 14.670 0.453 -4.050 1.00 92.19 113 SER A N 1
ATOM 884 C CA . SER A 1 113 ? 14.076 -0.872 -3.842 1.00 92.19 113 SER A CA 1
ATOM 885 C C . SER A 1 113 ? 12.742 -0.935 -4.569 1.00 92.19 113 SER A C 1
ATOM 887 O O . SER A 1 113 ? 11.987 0.038 -4.539 1.00 92.19 113 SER A O 1
ATOM 889 N N . VAL A 1 114 ? 12.447 -2.054 -5.223 1.00 93.06 114 VAL A N 1
ATOM 890 C CA . VAL A 1 114 ? 11.205 -2.250 -5.979 1.00 93.06 114 VAL A CA 1
ATOM 891 C C . VAL A 1 114 ? 10.600 -3.615 -5.687 1.00 93.06 114 VAL A C 1
ATOM 893 O O . VAL A 1 114 ? 11.309 -4.595 -5.473 1.00 93.06 114 VAL A O 1
ATOM 896 N N . LEU A 1 115 ? 9.275 -3.683 -5.706 1.00 94.12 115 LEU A N 1
ATOM 897 C CA . LEU A 1 115 ? 8.522 -4.926 -5.774 1.00 94.12 115 LEU A CA 1
ATOM 898 C C . LEU A 1 115 ? 7.655 -4.881 -7.028 1.00 94.12 115 LEU A C 1
ATOM 900 O O . LEU A 1 115 ? 6.816 -3.992 -7.179 1.00 94.12 115 LEU A O 1
ATOM 904 N N . LEU A 1 116 ? 7.869 -5.846 -7.915 1.00 92.44 116 LEU A N 1
ATOM 905 C CA . LEU A 1 116 ? 7.211 -5.938 -9.213 1.00 92.44 116 LEU A CA 1
ATOM 906 C C . LEU A 1 116 ? 6.400 -7.235 -9.292 1.00 92.44 116 LEU A C 1
ATOM 908 O O . LEU A 1 116 ? 6.743 -8.231 -8.654 1.00 92.44 116 LEU A O 1
ATOM 912 N N . ARG A 1 117 ? 5.337 -7.234 -10.097 1.00 92.12 117 ARG A N 1
ATOM 913 C CA . ARG A 1 117 ? 4.573 -8.432 -10.460 1.00 92.12 117 ARG A CA 1
ATOM 914 C C . ARG A 1 117 ? 4.448 -8.524 -11.972 1.00 92.12 117 ARG A C 1
ATOM 916 O O . ARG A 1 117 ? 3.944 -7.604 -12.609 1.00 92.12 117 ARG A O 1
ATOM 923 N N . MET A 1 118 ? 4.814 -9.677 -12.519 1.00 87.94 118 MET A N 1
ATOM 924 C CA . MET A 1 118 ? 4.580 -9.998 -13.925 1.00 87.94 118 MET A CA 1
ATOM 925 C C . MET A 1 118 ? 3.143 -10.489 -14.122 1.00 87.94 118 MET A C 1
ATOM 927 O O . MET A 1 118 ? 2.667 -11.353 -13.382 1.00 87.94 118 MET A O 1
ATOM 931 N N . ARG A 1 119 ? 2.448 -9.965 -15.136 1.00 83.38 119 ARG A N 1
ATOM 932 C CA . ARG A 1 119 ? 1.157 -10.483 -15.613 1.00 83.38 119 ARG A CA 1
ATOM 933 C C . ARG A 1 119 ? 1.226 -10.684 -17.125 1.00 83.38 119 ARG A C 1
ATOM 935 O O . ARG A 1 119 ? 0.912 -9.783 -17.903 1.00 83.38 119 ARG A O 1
ATOM 942 N N . GLY A 1 120 ? 1.650 -11.875 -17.543 1.00 83.38 120 GLY A N 1
ATOM 943 C CA . GLY A 1 120 ? 1.993 -12.125 -18.943 1.00 83.38 120 GLY A CA 1
ATOM 944 C C . GLY A 1 120 ? 3.153 -11.219 -19.359 1.00 83.38 120 GLY A C 1
ATOM 945 O O . GLY A 1 120 ? 4.191 -11.228 -18.708 1.00 83.38 120 GLY A O 1
ATOM 946 N N . ARG A 1 121 ? 2.954 -10.400 -20.398 1.00 80.81 121 ARG A N 1
ATOM 947 C CA . ARG A 1 121 ? 3.947 -9.409 -20.861 1.00 80.81 121 ARG A CA 1
ATOM 948 C C . ARG A 1 121 ? 3.889 -8.064 -20.126 1.00 80.81 121 ARG A C 1
ATOM 950 O O . ARG A 1 121 ? 4.713 -7.199 -20.394 1.00 80.81 121 ARG A O 1
ATOM 957 N N . ALA A 1 122 ? 2.906 -7.853 -19.249 1.00 85.56 122 ALA A N 1
ATOM 958 C CA . ALA A 1 122 ? 2.775 -6.608 -18.497 1.00 85.56 122 ALA A CA 1
ATOM 959 C C . ALA A 1 122 ? 3.544 -6.675 -17.171 1.00 85.56 122 ALA A C 1
ATOM 961 O O . ALA A 1 122 ? 3.550 -7.712 -16.503 1.00 85.56 122 ALA A O 1
ATOM 962 N N . VAL A 1 123 ? 4.122 -5.543 -16.768 1.00 88.38 123 VAL A N 1
ATOM 963 C CA . VAL A 1 123 ? 4.771 -5.356 -15.466 1.00 88.38 123 VAL A CA 1
ATOM 964 C C . VAL A 1 123 ? 3.897 -4.442 -14.612 1.00 88.38 123 VAL A C 1
ATOM 966 O O . VAL A 1 123 ? 3.613 -3.311 -14.999 1.00 88.38 123 VAL A O 1
ATOM 969 N N . ASP A 1 124 ? 3.472 -4.927 -13.447 1.00 92.69 124 ASP A N 1
ATOM 970 C CA . ASP A 1 124 ? 2.860 -4.098 -12.412 1.00 92.69 124 ASP A CA 1
ATOM 971 C C . ASP A 1 124 ? 3.910 -3.719 -11.364 1.00 92.69 124 ASP A C 1
ATOM 973 O O . ASP A 1 124 ? 4.600 -4.578 -10.809 1.00 92.69 124 ASP A O 1
ATOM 977 N N . ILE A 1 125 ? 3.966 -2.438 -11.024 1.00 93.19 125 ILE A N 1
ATOM 978 C CA . ILE A 1 125 ? 4.805 -1.894 -9.963 1.00 93.19 125 ILE A CA 1
ATOM 979 C C . ILE A 1 125 ? 3.988 -1.905 -8.668 1.00 93.19 125 ILE A C 1
ATOM 981 O O . ILE A 1 125 ? 3.090 -1.081 -8.483 1.00 93.19 125 ILE A O 1
ATOM 985 N N . LEU A 1 126 ? 4.269 -2.853 -7.771 1.00 94.31 126 LEU A N 1
ATOM 986 C CA . LEU A 1 126 ? 3.520 -3.006 -6.518 1.00 94.31 126 LEU A CA 1
ATOM 987 C C . LEU A 1 126 ? 3.986 -2.028 -5.437 1.00 94.31 126 LEU A C 1
ATOM 989 O O . LEU A 1 126 ? 3.163 -1.528 -4.672 1.00 94.31 126 LEU A O 1
ATOM 993 N N . ALA A 1 127 ? 5.294 -1.780 -5.359 1.00 94.38 127 ALA A N 1
ATOM 994 C CA . ALA A 1 127 ? 5.889 -0.833 -4.423 1.00 94.38 127 ALA A CA 1
ATOM 995 C C . ALA A 1 127 ? 7.260 -0.358 -4.915 1.00 94.38 127 ALA A C 1
ATOM 997 O O . ALA A 1 127 ? 8.039 -1.137 -5.467 1.00 94.38 127 ALA A O 1
ATOM 998 N N . VAL A 1 128 ? 7.575 0.909 -4.657 1.00 93.25 128 VAL A N 1
ATOM 999 C CA . VAL A 1 128 ? 8.875 1.526 -4.920 1.00 93.25 128 VAL A CA 1
ATOM 1000 C C . VAL A 1 128 ? 9.299 2.298 -3.685 1.00 93.25 128 VAL A C 1
ATOM 1002 O O . VAL A 1 128 ? 8.551 3.105 -3.141 1.00 93.25 128 VAL A O 1
ATOM 1005 N N . ARG A 1 129 ? 10.547 2.095 -3.272 1.00 90.69 129 ARG A N 1
ATOM 1006 C CA . ARG A 1 129 ? 11.204 2.905 -2.258 1.00 90.69 129 ARG A CA 1
ATOM 1007 C C . ARG A 1 129 ? 12.407 3.577 -2.891 1.00 90.69 129 ARG A C 1
ATOM 1009 O O . ARG A 1 129 ? 13.426 2.936 -3.146 1.00 90.69 129 ARG A O 1
ATOM 1016 N N . CYS A 1 130 ? 12.272 4.875 -3.129 1.00 86.06 130 CYS A N 1
ATOM 1017 C CA . CYS A 1 130 ? 13.351 5.735 -3.589 1.00 86.06 130 CYS A CA 1
ATOM 1018 C C . CYS A 1 130 ? 13.759 6.678 -2.445 1.00 86.06 130 CYS A C 1
ATOM 1020 O O . CYS A 1 130 ? 12.891 7.352 -1.894 1.00 86.06 130 CYS A O 1
ATOM 1022 N N . PRO A 1 131 ? 15.050 6.769 -2.080 1.00 81.62 131 PRO A N 1
ATOM 1023 C CA . PRO A 1 131 ? 15.506 7.645 -1.000 1.00 81.62 131 PRO A CA 1
ATOM 1024 C C . PRO A 1 131 ? 15.376 9.134 -1.338 1.00 81.62 131 PRO A C 1
ATOM 1026 O O . PRO A 1 131 ? 15.386 9.957 -0.433 1.00 81.62 131 PRO A O 1
ATOM 1029 N N . ASN A 1 132 ? 15.233 9.472 -2.622 1.00 80.69 132 ASN A N 1
ATOM 1030 C CA . ASN A 1 132 ? 15.027 10.843 -3.086 1.00 80.69 132 ASN A CA 1
ATOM 1031 C C . ASN A 1 132 ? 13.534 11.203 -3.219 1.00 80.69 132 ASN A C 1
ATOM 1033 O O . ASN A 1 132 ? 13.208 12.313 -3.642 1.00 80.69 132 ASN A O 1
ATOM 1037 N N . TYR A 1 133 ? 12.618 10.275 -2.911 1.00 73.44 133 TYR A N 1
ATOM 1038 C CA . TYR A 1 133 ? 11.180 10.539 -2.969 1.00 73.44 133 TYR A CA 1
ATOM 1039 C C . TYR A 1 133 ? 10.794 11.666 -1.998 1.00 73.44 133 TYR A C 1
ATOM 1041 O O . TYR A 1 133 ? 11.304 11.731 -0.883 1.00 73.44 133 TYR A O 1
ATOM 1049 N N . GLY A 1 134 ? 9.937 12.585 -2.448 1.00 67.25 134 GLY A N 1
ATOM 1050 C CA . GLY A 1 134 ? 9.611 13.829 -1.738 1.00 67.25 134 GLY A CA 1
ATOM 1051 C C . GLY A 1 134 ? 10.573 14.993 -2.014 1.00 67.25 134 GLY A C 1
ATOM 1052 O O . GLY A 1 134 ? 10.166 16.144 -1.909 1.00 67.25 134 GLY A O 1
ATOM 1053 N N . VAL A 1 135 ? 11.809 14.720 -2.453 1.00 79.12 135 VAL A N 1
ATOM 1054 C CA . VAL A 1 135 ? 12.782 15.754 -2.864 1.00 79.12 135 VAL A CA 1
ATOM 1055 C C . VAL A 1 135 ? 12.695 16.031 -4.365 1.00 79.12 135 VAL A C 1
ATOM 1057 O O . VAL A 1 135 ? 12.804 17.171 -4.803 1.00 79.12 135 VAL A O 1
ATOM 1060 N N . CYS A 1 136 ? 12.465 14.994 -5.171 1.00 75.62 136 CYS A N 1
ATOM 1061 C CA . CYS A 1 136 ? 12.467 15.082 -6.633 1.00 75.62 136 CYS A CA 1
ATOM 1062 C C . CYS A 1 136 ? 11.169 15.635 -7.263 1.00 75.62 136 CYS A C 1
ATOM 1064 O O . CYS A 1 136 ? 11.062 15.647 -8.484 1.00 75.62 136 CYS A O 1
ATOM 1066 N N . GLY A 1 137 ? 10.196 16.091 -6.463 1.00 74.62 137 GLY A N 1
ATOM 1067 C CA . GLY A 1 137 ? 8.994 16.804 -6.933 1.00 74.62 137 GLY A CA 1
ATOM 1068 C C . GLY A 1 137 ? 7.915 15.955 -7.622 1.00 74.62 137 GLY A C 1
ATOM 1069 O O . GLY A 1 137 ? 6.876 16.491 -8.000 1.00 74.62 137 GLY A O 1
ATOM 1070 N N . HIS A 1 138 ? 8.124 14.645 -7.777 1.00 81.75 138 HIS A N 1
ATOM 1071 C CA . HIS A 1 138 ? 7.147 13.754 -8.404 1.00 81.75 138 HIS A CA 1
ATOM 1072 C C . HIS A 1 138 ? 6.036 13.334 -7.419 1.00 81.75 138 HIS A C 1
ATOM 1074 O O . HIS A 1 138 ? 6.354 12.944 -6.291 1.00 81.75 138 HIS A O 1
ATOM 1080 N N . PRO A 1 139 ? 4.755 13.342 -7.837 1.00 76.50 139 PRO A N 1
ATOM 1081 C CA . PRO A 1 139 ? 3.620 12.898 -7.022 1.00 76.50 139 PRO A CA 1
ATOM 1082 C C . PRO A 1 139 ? 3.687 11.446 -6.536 1.00 76.50 139 PRO A C 1
ATOM 1084 O O . PRO A 1 139 ? 3.110 11.142 -5.497 1.00 76.50 139 PRO A O 1
ATOM 1087 N N . PHE A 1 140 ? 4.350 10.568 -7.296 1.00 82.88 140 PHE A N 1
ATOM 1088 C CA . PHE A 1 140 ? 4.535 9.153 -6.977 1.00 82.88 140 PHE A CA 1
ATOM 1089 C C . PHE A 1 140 ? 5.970 8.709 -7.317 1.00 82.88 140 PHE A C 1
ATOM 1091 O O . PHE A 1 140 ? 6.544 9.204 -8.292 1.00 82.88 140 PHE A O 1
ATOM 1098 N N . PRO A 1 141 ? 6.584 7.778 -6.562 1.00 82.62 141 PRO A N 1
ATOM 1099 C CA . PRO A 1 141 ? 7.975 7.399 -6.803 1.00 82.62 141 PRO A CA 1
ATOM 1100 C C . PRO A 1 141 ? 8.191 6.661 -8.129 1.00 82.62 141 PRO A C 1
ATOM 1102 O O . PRO A 1 141 ? 9.271 6.781 -8.702 1.00 82.62 141 PRO A O 1
ATOM 1105 N N . GLU A 1 142 ? 7.190 5.947 -8.653 1.00 82.88 142 GLU A N 1
ATOM 1106 C CA . GLU A 1 142 ? 7.245 5.325 -9.986 1.00 82.88 142 GLU A CA 1
ATOM 1107 C C . GLU A 1 142 ? 7.374 6.328 -11.144 1.00 82.88 142 GLU A C 1
ATOM 1109 O O . GLU A 1 142 ? 7.765 5.956 -12.249 1.00 82.88 142 GLU A O 1
ATOM 1114 N N . GLU A 1 143 ? 7.074 7.608 -10.912 1.00 85.00 143 GLU A N 1
ATOM 1115 C CA . GLU A 1 143 ? 7.219 8.649 -11.929 1.00 85.00 143 GLU A CA 1
ATOM 1116 C C . GLU A 1 143 ? 8.671 9.145 -12.057 1.00 85.00 143 GLU A C 1
ATOM 1118 O O . GLU A 1 143 ? 9.008 9.789 -13.052 1.00 85.00 143 GLU A O 1
ATOM 1123 N N . CYS A 1 144 ? 9.544 8.788 -11.105 1.00 85.75 144 CYS A N 1
ATOM 1124 C CA . CYS A 1 144 ? 10.960 9.136 -11.123 1.00 85.75 144 CYS A CA 1
ATOM 1125 C C . CYS A 1 144 ? 11.680 8.520 -12.343 1.00 85.75 144 CYS A C 1
ATOM 1127 O O . CYS A 1 144 ? 11.601 7.304 -12.541 1.00 85.75 144 CYS A O 1
ATOM 1129 N N . PRO A 1 145 ? 12.455 9.303 -13.123 1.00 86.06 145 PRO A N 1
ATOM 1130 C CA . PRO A 1 145 ? 13.198 8.791 -14.278 1.00 86.06 145 PRO A CA 1
ATOM 1131 C C . PRO A 1 145 ? 14.143 7.624 -13.957 1.00 86.06 145 PRO A C 1
ATOM 1133 O O . PRO A 1 145 ? 14.227 6.675 -14.732 1.00 86.06 145 PRO A O 1
ATOM 1136 N N . GLU A 1 146 ? 14.815 7.653 -12.799 1.00 85.00 146 GLU A N 1
ATOM 1137 C CA . GLU A 1 146 ? 15.699 6.558 -12.367 1.00 85.00 146 GLU A CA 1
ATOM 1138 C C . GLU A 1 146 ? 14.922 5.258 -12.124 1.00 85.00 146 GLU A C 1
ATOM 1140 O O . GLU A 1 146 ? 15.399 4.172 -12.446 1.00 85.00 146 GLU A O 1
ATOM 1145 N N . VAL A 1 147 ? 13.705 5.370 -11.583 1.00 86.00 147 VAL A N 1
ATOM 1146 C CA . VAL A 1 147 ? 12.821 4.226 -11.335 1.00 86.00 147 VAL A CA 1
ATOM 1147 C C . VAL A 1 147 ? 12.278 3.682 -12.655 1.00 86.00 147 VAL A C 1
ATOM 1149 O O . VAL A 1 147 ? 12.280 2.470 -12.848 1.00 86.00 147 VAL A O 1
ATOM 1152 N N . LYS A 1 148 ? 11.869 4.554 -13.585 1.00 86.69 148 LYS A N 1
ATOM 1153 C CA . LYS A 1 148 ? 11.399 4.147 -14.920 1.00 86.69 148 LYS A CA 1
ATOM 1154 C C . LYS A 1 148 ? 12.457 3.359 -15.679 1.00 86.69 148 LYS A C 1
ATOM 1156 O O . LYS A 1 148 ? 12.163 2.266 -16.148 1.00 86.69 148 LYS A O 1
ATOM 1161 N N . LYS A 1 149 ? 13.692 3.868 -15.714 1.00 86.44 149 LYS A N 1
ATOM 1162 C CA . LYS A 1 149 ? 14.817 3.181 -16.354 1.00 86.44 149 LYS A CA 1
ATOM 1163 C C . LYS A 1 149 ? 15.041 1.788 -15.758 1.00 86.44 149 LYS A C 1
ATOM 1165 O O . LYS A 1 149 ? 15.178 0.822 -16.497 1.00 86.44 149 LYS A O 1
ATOM 1170 N N . LEU A 1 150 ? 15.010 1.672 -14.428 1.00 84.62 150 LEU A N 1
ATOM 1171 C CA . LEU A 1 150 ? 15.126 0.380 -13.751 1.00 84.62 150 LEU A CA 1
ATOM 1172 C C . LEU A 1 150 ? 13.994 -0.585 -14.144 1.00 84.62 150 LEU A C 1
ATOM 1174 O O . LEU A 1 150 ? 14.240 -1.764 -14.380 1.00 84.62 150 LEU A O 1
ATOM 1178 N N . ILE A 1 151 ? 12.749 -0.108 -14.202 1.00 82.19 151 ILE A N 1
ATOM 1179 C CA . ILE A 1 151 ? 11.601 -0.942 -14.583 1.00 82.19 151 ILE A CA 1
ATOM 1180 C C . ILE A 1 151 ? 11.738 -1.427 -16.029 1.00 82.19 151 ILE A C 1
ATOM 1182 O O . ILE A 1 151 ? 11.461 -2.593 -16.295 1.00 82.19 151 ILE A O 1
ATOM 1186 N N . GLU A 1 152 ? 12.184 -0.563 -16.943 1.00 84.81 152 GLU A N 1
ATOM 1187 C CA . GLU A 1 152 ? 12.453 -0.923 -18.340 1.00 84.81 152 GLU A CA 1
ATOM 1188 C C . GLU A 1 152 ? 13.549 -1.992 -18.446 1.00 84.81 152 GLU A C 1
ATOM 1190 O O . GLU A 1 152 ? 13.371 -2.980 -19.154 1.00 84.81 152 GLU A O 1
ATOM 1195 N N . GLU A 1 153 ? 14.648 -1.850 -17.698 1.00 84.12 153 GLU A N 1
ATOM 1196 C CA . GLU A 1 153 ? 15.723 -2.850 -17.641 1.00 84.12 153 GLU A CA 1
ATOM 1197 C C . GLU A 1 153 ? 15.206 -4.217 -17.160 1.00 84.12 153 GLU A C 1
ATOM 1199 O O . GLU A 1 153 ? 15.486 -5.241 -17.786 1.00 84.12 153 GLU A O 1
ATOM 1204 N N .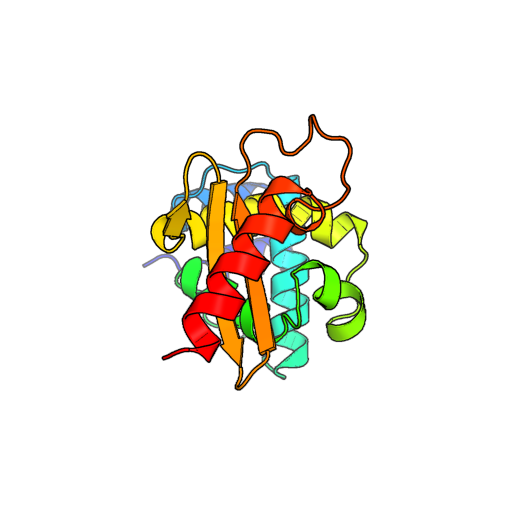 VAL A 1 154 ? 14.396 -4.243 -16.094 1.00 78.12 154 VAL A N 1
ATOM 1205 C CA . VAL A 1 154 ? 13.805 -5.488 -15.574 1.00 78.12 154 VAL A CA 1
ATOM 1206 C C . VAL A 1 154 ? 12.799 -6.095 -16.559 1.00 78.12 154 VAL A C 1
ATOM 1208 O O . VAL A 1 154 ? 12.768 -7.316 -16.738 1.00 78.12 154 VAL A O 1
ATOM 1211 N N . ALA A 1 155 ? 11.983 -5.264 -17.210 1.00 77.62 155 ALA A N 1
ATOM 1212 C CA . ALA A 1 155 ? 11.009 -5.712 -18.201 1.00 77.62 155 ALA A CA 1
ATOM 1213 C C . ALA A 1 155 ? 11.694 -6.347 -19.420 1.00 77.62 155 ALA A C 1
ATOM 1215 O O . ALA A 1 155 ? 11.269 -7.411 -19.867 1.00 77.62 155 ALA A O 1
ATOM 1216 N N . ASN A 1 156 ? 12.776 -5.734 -19.912 1.00 80.56 156 ASN A N 1
ATOM 1217 C CA . ASN A 1 156 ? 13.549 -6.244 -21.043 1.00 80.56 156 ASN A CA 1
ATOM 1218 C C . ASN A 1 156 ? 14.249 -7.564 -20.698 1.00 80.56 156 ASN A C 1
ATOM 1220 O O . ASN A 1 156 ? 14.111 -8.532 -21.440 1.00 80.56 156 ASN A O 1
ATOM 1224 N N . ALA A 1 157 ? 14.902 -7.648 -19.533 1.00 76.56 157 ALA A N 1
ATOM 1225 C CA . ALA A 1 157 ? 15.545 -8.885 -19.078 1.00 76.56 157 ALA A CA 1
ATOM 1226 C C . ALA A 1 157 ? 14.555 -10.059 -18.945 1.00 76.56 157 ALA A C 1
ATOM 1228 O O . ALA A 1 157 ? 14.913 -11.205 -19.190 1.00 76.56 157 ALA A O 1
ATOM 1229 N N . SER A 1 158 ? 13.299 -9.770 -18.586 1.00 68.19 158 SER A N 1
ATOM 1230 C CA . SER A 1 158 ? 12.234 -10.778 -18.463 1.00 68.19 158 SER A CA 1
ATOM 1231 C C . SER A 1 158 ? 11.608 -11.186 -19.803 1.00 68.19 158 SER A C 1
ATOM 1233 O O . SER A 1 158 ? 10.878 -12.171 -19.856 1.00 68.19 158 SER A O 1
ATOM 1235 N N . ALA A 1 159 ? 11.815 -10.410 -20.872 1.00 66.50 159 ALA A N 1
ATOM 1236 C CA . ALA A 1 159 ? 11.311 -10.718 -22.212 1.00 66.50 159 ALA A CA 1
ATOM 1237 C C . ALA A 1 159 ? 12.283 -11.590 -23.028 1.00 66.50 159 ALA A C 1
ATOM 1239 O O . ALA A 1 159 ? 11.869 -12.209 -24.008 1.00 66.50 159 ALA A O 1
ATOM 1240 N N . GLU A 1 160 ? 13.556 -11.621 -22.631 1.00 59.94 160 GLU A N 1
ATOM 1241 C CA . GLU A 1 160 ? 14.628 -12.411 -23.252 1.00 59.94 160 GLU A CA 1
ATOM 1242 C C . GLU A 1 160 ? 14.781 -13.818 -22.638 1.00 59.94 160 GLU A C 1
ATOM 1244 O O . GLU A 1 160 ? 15.490 -14.654 -23.201 1.00 59.94 160 GLU A O 1
ATOM 1249 N N . SER A 1 161 ? 14.118 -14.079 -21.504 1.00 55.41 161 SER A N 1
ATOM 1250 C CA . SER A 1 161 ? 14.082 -1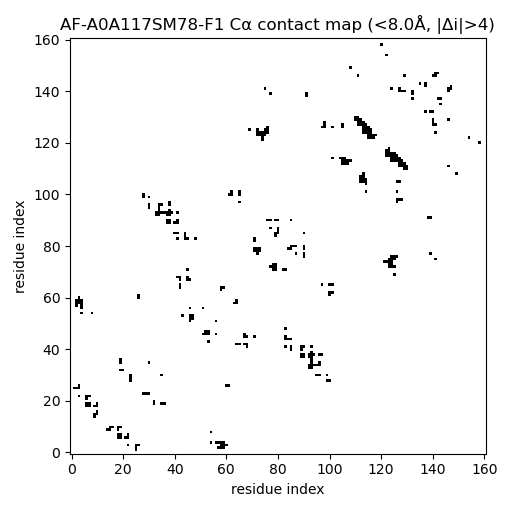5.363 -20.781 1.00 55.41 161 SER A CA 1
ATOM 1251 C C . SER A 1 161 ? 12.867 -16.213 -21.136 1.00 55.41 161 SER A C 1
ATOM 1253 O O . SER A 1 161 ? 13.031 -17.443 -21.284 1.00 55.41 161 SER A O 1
#

pLDDT: mean 84.89, std 10.94, range [40.94, 95.88]

Mean predicted aligned error: 5.64 Å

Nearest PDB structures (foldseek):
  4q5q-assembly1_B  TM=2.893E-01  e=2.632E+00  Dermatophagoides pteronyssinus

Solvent-accessible surface area (backbone atoms only — not comparable to full-atom values): 9157 Å² total; per-residue (Å²): 132,87,48,45,42,57,30,51,50,44,27,72,75,68,66,40,65,67,25,55,56,52,35,29,64,72,59,71,52,93,71,57,70,65,20,46,51,28,33,50,54,52,41,52,37,31,37,50,73,73,70,45,52,77,94,68,50,86,42,78,45,57,58,64,45,49,48,54,42,53,72,59,46,56,54,31,65,74,38,34,32,80,72,56,68,45,57,66,69,44,51,54,42,10,43,62,40,56,38,63,55,45,52,92,69,38,50,76,55,93,76,34,30,39,29,74,44,79,58,87,94,45,66,24,42,71,36,64,47,50,85,56,59,82,73,76,75,53,91,46,60,72,71,35,69,74,47,43,53,51,52,50,54,54,53,52,62,63,72,78,108